Protein AF-A0A6J8AVD6-F1 (afdb_monomer)

Nearest PDB structures (foldseek):
  8glt-assembly1_0  TM=5.500E-01  e=9.007E+00  synthetic construct

Mean predicted aligned error: 14.11 Å

Organism: Mytilus coruscus (NCBI:txid42192)

Solvent-acces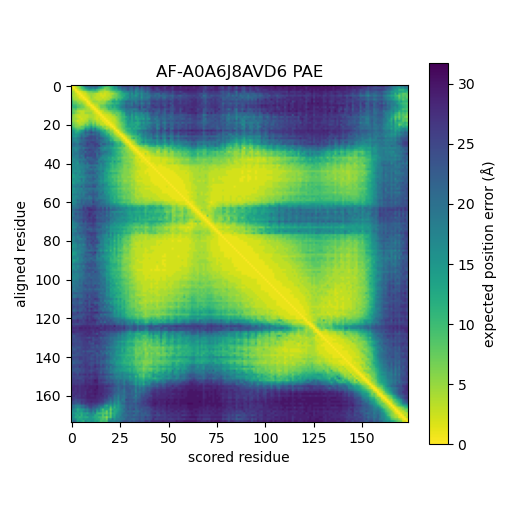sible surface area (backbone atoms only — not comparable to full-atom values): 10463 Å² total; per-residue (Å²): 141,88,51,71,49,78,46,78,43,94,88,46,100,34,46,33,44,39,44,65,59,80,81,82,74,66,83,78,53,102,80,66,82,81,79,68,69,73,50,75,76,35,67,69,55,48,52,51,46,54,48,53,48,51,58,50,49,64,72,37,56,71,51,66,43,89,89,44,70,89,55,46,40,55,77,56,58,68,71,58,48,50,53,52,48,52,51,50,51,50,53,51,53,51,52,51,52,54,50,52,52,50,52,55,48,51,55,48,54,50,53,52,51,52,45,53,53,46,52,52,49,49,76,77,44,91,46,72,70,57,52,52,52,43,52,52,52,50,54,52,49,50,56,53,53,51,53,48,52,53,52,50,63,72,58,60,73,74,77,53,90,68,83,70,87,69,72,61,76,56,78,49,82,89

Foldseek 3Di:
DPAWDWACDPPDNWIKIKGWDDPPPPPQDPPDDDDDCVLVVPPVLVVVLVVLVVVLLVVQWDDADPVDPVRTDGVDDPVVSVVVSVVSNVVSSVVVVVVVVVVLVVVLVVLVVLLVVLVVVCVVDPDPVSVVVNVVSVVVNVVSVVVVVVVVVVVPPPPPPPPDPDRPIDIDTD

Sequence (174 aa):
MKNAIIIPGYRTDHSAILFTFSACLEKQGKCSWTFNSQLLRDADHIQRIKSCFNDTTLKYYLSGDMEDLLSVELSCNDQTFFELLKMKIRSLSIHYSINKSKEEKYVTLKLENDIVNLESIMNHSLNDEVQKSLFEKKNLNWKIVDKRKFKACCLDPVLTGLRMVKSVQIIFVY

Structure (mmCIF, N/CA/C/O backbone):
data_AF-A0A6J8AVD6-F1
#
_entry.id   AF-A0A6J8AVD6-F1
#
loop_
_atom_site.group_PDB
_atom_site.id
_atom_site.type_symbol
_atom_site.label_atom_id
_atom_site.label_alt_id
_atom_site.label_comp_id
_atom_site.label_asym_id
_atom_site.label_entity_id
_atom_site.label_seq_id
_atom_site.pdbx_PDB_ins_code
_atom_site.Cartn_x
_atom_site.Cartn_y
_atom_site.Cartn_z
_atom_site.occupancy
_atom_site.B_iso_or_equiv
_atom_site.auth_seq_id
_atom_site.auth_comp_id
_atom_site.auth_asym_id
_atom_site.auth_atom_id
_atom_site.pdbx_PDB_model_num
ATOM 1 N N . MET A 1 1 ? -37.218 4.770 4.488 1.00 42.47 1 MET A N 1
ATOM 2 C CA . MET A 1 1 ? -37.180 4.669 3.012 1.00 42.47 1 MET A CA 1
ATOM 3 C C . MET A 1 1 ? -38.402 5.382 2.440 1.00 42.47 1 MET A C 1
ATOM 5 O O . MET A 1 1 ? -39.486 4.842 2.564 1.00 42.47 1 MET A O 1
ATOM 9 N N . LYS A 1 2 ? -38.273 6.619 1.933 1.00 51.56 2 LYS A N 1
ATOM 10 C CA . LYS A 1 2 ? -39.421 7.456 1.503 1.00 51.56 2 LYS A CA 1
ATOM 11 C C . LYS A 1 2 ? -39.397 7.886 0.020 1.00 51.56 2 LYS A C 1
ATOM 13 O O . LYS A 1 2 ? -40.330 8.542 -0.413 1.00 51.56 2 LYS A O 1
ATOM 18 N N . ASN A 1 3 ? -38.380 7.497 -0.758 1.00 64.25 3 ASN A N 1
ATOM 19 C CA . ASN A 1 3 ? -38.158 7.997 -2.127 1.00 64.25 3 ASN A CA 1
ATOM 20 C C . ASN A 1 3 ? -38.015 6.853 -3.148 1.00 64.25 3 ASN A C 1
ATOM 22 O O . ASN A 1 3 ? -36.985 6.739 -3.816 1.00 64.25 3 ASN A O 1
ATOM 26 N N . ALA A 1 4 ? -39.023 5.984 -3.222 1.00 72.38 4 ALA A N 1
ATOM 27 C CA . ALA A 1 4 ? -39.141 4.973 -4.269 1.00 72.38 4 ALA A CA 1
ATOM 28 C C . ALA A 1 4 ? -40.430 5.233 -5.059 1.00 72.38 4 ALA A C 1
ATOM 30 O O . ALA A 1 4 ? -41.500 5.332 -4.460 1.00 72.38 4 ALA A O 1
ATOM 31 N N . ILE A 1 5 ? -40.322 5.384 -6.378 1.00 82.12 5 ILE A N 1
ATOM 32 C CA . ILE A 1 5 ? -41.452 5.593 -7.290 1.00 82.12 5 ILE A CA 1
ATOM 33 C C . ILE A 1 5 ? -41.567 4.346 -8.159 1.00 82.12 5 ILE A C 1
ATOM 35 O O . ILE A 1 5 ? -40.593 3.948 -8.790 1.00 82.12 5 ILE A O 1
ATOM 39 N N . ILE A 1 6 ? -42.746 3.731 -8.197 1.00 81.44 6 ILE A N 1
ATOM 40 C CA . ILE A 1 6 ? -43.018 2.579 -9.061 1.00 81.44 6 ILE A CA 1
ATOM 41 C C . ILE A 1 6 ? -43.723 3.098 -10.314 1.00 81.44 6 ILE A C 1
ATOM 43 O O . ILE A 1 6 ? -44.777 3.724 -10.219 1.00 81.44 6 ILE A O 1
ATOM 47 N N . ILE A 1 7 ? -43.122 2.870 -11.479 1.00 82.75 7 ILE A N 1
ATOM 48 C CA . ILE A 1 7 ? -43.637 3.284 -12.782 1.00 82.75 7 ILE A CA 1
ATOM 49 C C . ILE A 1 7 ? -44.169 2.028 -13.493 1.00 82.75 7 ILE A C 1
ATOM 51 O O . ILE A 1 7 ? -43.379 1.124 -13.780 1.00 82.75 7 ILE A O 1
ATOM 55 N N . PRO A 1 8 ? -45.481 1.937 -13.773 1.00 77.75 8 PRO A N 1
ATOM 56 C CA . PRO A 1 8 ? -46.054 0.773 -14.440 1.00 77.75 8 PRO A CA 1
ATOM 57 C C . PRO A 1 8 ? -45.569 0.682 -15.894 1.00 77.75 8 PRO A C 1
ATOM 59 O O . PRO A 1 8 ? -45.530 1.683 -16.615 1.00 77.75 8 PRO A O 1
ATOM 62 N N . GLY A 1 9 ? -45.194 -0.522 -16.330 1.00 73.69 9 GLY A N 1
ATOM 63 C CA . GLY A 1 9 ? -44.779 -0.783 -17.706 1.00 73.69 9 GLY A CA 1
ATOM 64 C C . GLY A 1 9 ? -45.959 -0.694 -18.677 1.00 73.69 9 GLY A C 1
ATOM 65 O O . GLY A 1 9 ? -46.995 -1.313 -18.470 1.00 73.69 9 GLY A O 1
ATOM 66 N N . TYR A 1 10 ? -45.812 0.061 -19.770 1.00 66.06 10 TYR A N 1
ATOM 67 C CA . TYR A 1 10 ? -46.865 0.203 -20.792 1.00 66.06 10 TYR A CA 1
ATOM 68 C C . TYR A 1 10 ? -46.980 -1.023 -21.728 1.00 66.06 10 TYR A C 1
ATOM 70 O O . TYR A 1 10 ? -47.963 -1.163 -22.451 1.00 66.06 10 TYR A O 1
ATOM 78 N N . ARG A 1 11 ? -45.979 -1.918 -21.745 1.00 75.81 11 ARG A N 1
ATOM 79 C CA . ARG A 1 11 ? -45.933 -3.116 -22.617 1.00 75.81 11 ARG A CA 1
ATOM 80 C C . ARG A 1 11 ? -45.355 -4.370 -21.954 1.00 75.81 11 ARG A C 1
ATOM 82 O O . ARG A 1 11 ? -45.177 -5.380 -22.624 1.00 75.81 11 ARG A O 1
ATOM 89 N N . THR A 1 12 ? -45.037 -4.293 -20.670 1.00 72.56 12 THR A N 1
ATOM 90 C CA . THR A 1 12 ? -44.461 -5.381 -19.877 1.00 72.56 12 THR A CA 1
ATOM 91 C C . THR A 1 12 ? -45.326 -5.555 -18.636 1.00 72.56 12 THR A C 1
ATOM 93 O O . THR A 1 12 ? -45.811 -4.566 -18.093 1.00 72.56 12 THR A O 1
ATOM 96 N N . ASP A 1 13 ? -45.510 -6.788 -18.176 1.00 79.69 13 ASP A N 1
ATOM 97 C CA . ASP A 1 13 ? -46.088 -7.120 -16.861 1.00 79.69 13 ASP A CA 1
ATOM 98 C C . ASP A 1 13 ? -45.188 -6.672 -15.691 1.00 79.69 13 ASP A C 1
ATOM 100 O O . ASP A 1 13 ? -45.612 -6.587 -14.539 1.00 79.69 13 ASP A O 1
ATOM 104 N N . HIS A 1 14 ? -43.962 -6.296 -16.029 1.00 75.94 14 HIS A N 1
ATOM 105 C CA . HIS A 1 14 ? -42.927 -5.750 -15.172 1.00 75.94 14 HIS A CA 1
ATOM 106 C C . HIS A 1 14 ? -43.104 -4.248 -14.901 1.00 75.94 14 HIS A C 1
ATOM 108 O O . HIS A 1 14 ? -43.275 -3.446 -15.827 1.00 75.94 14 HIS A O 1
ATOM 114 N N . SER A 1 15 ? -43.025 -3.851 -13.626 1.00 79.75 15 SER A N 1
ATOM 115 C CA . SER A 1 15 ? -43.034 -2.444 -13.192 1.00 79.75 15 SER A CA 1
ATOM 116 C C . SER A 1 15 ? -41.617 -1.963 -12.883 1.00 79.75 15 SER A C 1
ATOM 118 O O . SER A 1 15 ? -40.856 -2.643 -12.199 1.00 79.75 15 SER A O 1
ATOM 120 N N . ALA A 1 16 ? -41.260 -0.766 -13.349 1.00 78.25 16 ALA A N 1
ATOM 121 C CA . ALA A 1 16 ? -39.957 -0.176 -13.073 1.00 78.25 16 ALA A CA 1
ATOM 122 C C . ALA A 1 16 ? -39.957 0.482 -11.689 1.00 78.25 16 ALA A C 1
ATOM 124 O O . ALA A 1 16 ? -40.805 1.327 -11.399 1.00 78.25 16 ALA A O 1
ATOM 125 N N . ILE A 1 17 ? -38.989 0.139 -10.840 1.00 78.12 17 ILE A N 1
ATOM 126 C CA . ILE A 1 17 ? -38.828 0.783 -9.531 1.00 78.12 17 ILE A CA 1
ATOM 127 C C . ILE A 1 17 ? -37.696 1.803 -9.622 1.00 78.12 17 ILE A C 1
ATOM 129 O O . ILE A 1 17 ? -36.539 1.454 -9.858 1.00 78.12 17 ILE A O 1
ATOM 133 N N . LEU A 1 18 ? -38.038 3.072 -9.423 1.00 76.06 18 LEU A N 1
ATOM 134 C CA . LEU A 1 18 ? -37.116 4.195 -9.411 1.00 76.06 18 LEU A CA 1
ATOM 135 C C . LEU A 1 18 ? -36.774 4.571 -7.972 1.00 76.06 18 LEU A C 1
ATOM 137 O O . LEU A 1 18 ? -37.628 5.052 -7.227 1.00 76.06 18 LEU A O 1
ATOM 141 N N . PHE A 1 19 ? -35.508 4.419 -7.600 1.00 73.25 19 PHE A N 1
ATOM 142 C CA . PHE A 1 19 ? -34.998 4.918 -6.329 1.00 73.25 19 PHE A CA 1
ATOM 143 C C . PHE A 1 19 ? -34.222 6.216 -6.525 1.00 73.25 19 PHE A C 1
ATOM 145 O O . PHE A 1 19 ? -33.320 6.291 -7.361 1.00 73.25 19 PHE A O 1
ATOM 152 N N . THR A 1 20 ? -34.533 7.220 -5.704 1.00 66.62 20 THR A N 1
ATOM 153 C CA . THR A 1 20 ? -33.787 8.481 -5.677 1.00 66.62 20 THR A CA 1
ATOM 154 C C . THR A 1 20 ? -33.018 8.583 -4.369 1.00 66.62 20 THR A C 1
ATOM 156 O O . THR A 1 20 ? -33.595 8.834 -3.307 1.00 66.62 20 THR A O 1
ATOM 159 N N . PHE A 1 21 ? -31.701 8.413 -4.447 1.00 66.44 21 PHE A N 1
ATOM 160 C CA . PHE A 1 21 ? -30.798 8.622 -3.321 1.00 66.44 21 PHE A CA 1
ATOM 161 C C . PHE A 1 21 ? -30.099 9.969 -3.468 1.00 66.44 21 PHE A C 1
ATOM 163 O O . PHE A 1 21 ? -29.561 10.297 -4.527 1.00 66.44 21 PHE A O 1
ATOM 170 N N . SER A 1 22 ? -30.065 10.731 -2.382 1.00 62.41 22 SER A N 1
ATOM 171 C CA . SER A 1 22 ? -29.192 11.892 -2.272 1.00 62.41 22 SER A CA 1
ATOM 172 C C . SER A 1 22 ? -27.878 11.411 -1.674 1.00 62.41 22 SER A C 1
ATOM 174 O O . SER A 1 22 ? -27.805 11.154 -0.474 1.00 62.41 22 SER A O 1
ATOM 176 N N . ALA A 1 23 ? -26.838 11.262 -2.495 1.00 56.12 23 ALA A N 1
ATOM 177 C CA . ALA A 1 23 ? -25.491 11.139 -1.958 1.00 56.12 23 ALA A CA 1
ATOM 178 C C . ALA A 1 23 ? -25.167 12.479 -1.289 1.00 56.12 23 ALA A C 1
ATOM 180 O O . ALA A 1 23 ? -25.028 13.496 -1.973 1.00 56.12 23 ALA A O 1
ATOM 181 N N . CYS A 1 24 ? -25.129 12.510 0.044 1.00 52.22 24 CYS A N 1
ATOM 182 C CA . CYS A 1 24 ? -24.687 13.695 0.760 1.00 52.22 24 CYS A CA 1
ATOM 183 C C . CYS A 1 24 ? -23.189 13.847 0.487 1.00 52.22 24 CYS A C 1
ATOM 185 O O . CYS A 1 24 ? -22.348 13.259 1.162 1.00 52.22 24 CYS A O 1
ATOM 187 N N . LEU A 1 25 ? -22.854 14.588 -0.567 1.00 57.81 25 LEU A N 1
ATOM 188 C CA . LEU A 1 25 ? -21.532 15.163 -0.732 1.00 57.81 25 LEU A CA 1
ATOM 189 C C . LEU A 1 25 ? -21.436 16.250 0.334 1.00 57.81 25 LEU A C 1
ATOM 191 O O . LEU A 1 25 ? -21.756 17.413 0.077 1.00 57.81 25 LEU A O 1
ATOM 195 N N . GLU A 1 26 ? -21.085 15.857 1.559 1.00 58.12 26 GLU A N 1
ATOM 196 C CA . GLU A 1 26 ? -20.685 16.822 2.573 1.00 58.12 26 GLU A CA 1
ATOM 197 C C . GLU A 1 26 ? -19.678 17.778 1.933 1.00 58.12 26 GLU A C 1
ATOM 199 O O . GLU A 1 26 ? -18.793 17.353 1.181 1.00 58.12 26 GLU A O 1
ATOM 204 N N . LYS A 1 27 ? -19.841 19.085 2.174 1.00 59.38 27 LYS A N 1
ATOM 205 C CA . LYS A 1 27 ? -18.878 20.068 1.681 1.00 59.38 27 LYS A CA 1
ATOM 206 C C . LYS A 1 27 ? -17.528 19.683 2.253 1.00 59.38 27 LYS A C 1
ATOM 208 O O . LYS A 1 27 ? -17.297 19.816 3.451 1.00 59.38 27 LYS A O 1
ATOM 213 N N . GLN A 1 28 ? -16.673 19.187 1.376 1.00 58.44 28 GLN A N 1
ATOM 214 C CA . GLN A 1 28 ? -15.356 18.710 1.714 1.00 58.44 28 GLN A CA 1
ATOM 215 C C . GLN A 1 28 ? -14.589 19.858 2.389 1.00 58.44 28 GLN A C 1
ATOM 217 O O . GLN A 1 28 ? -14.221 20.842 1.748 1.00 58.44 28 GLN A O 1
ATOM 222 N N . GLY A 1 29 ? -14.453 19.798 3.715 1.00 63.53 29 GLY A N 1
ATOM 223 C CA . GLY A 1 29 ? -13.728 20.814 4.470 1.00 63.53 29 GLY A CA 1
ATOM 224 C C . GLY A 1 29 ? -12.241 20.784 4.114 1.00 63.53 29 GLY A C 1
ATOM 225 O O . GLY A 1 29 ? -11.724 19.751 3.689 1.00 63.53 29 GLY A O 1
ATOM 226 N N . LYS A 1 30 ? -11.522 21.890 4.357 1.00 58.62 30 LYS A N 1
ATOM 227 C CA . LYS A 1 30 ? -10.070 22.022 4.090 1.00 58.62 30 LYS A CA 1
ATOM 228 C C . LYS A 1 30 ? -9.190 20.917 4.712 1.00 58.62 30 LYS A C 1
ATOM 230 O O . LYS A 1 30 ? -8.036 20.793 4.322 1.00 58.62 30 LYS A O 1
ATOM 235 N N . CYS A 1 31 ? -9.719 20.111 5.636 1.00 59.00 31 CYS A N 1
ATOM 236 C CA . CYS A 1 31 ? -8.996 19.050 6.342 1.00 59.00 31 CYS A CA 1
ATOM 237 C C . CYS A 1 31 ? -9.566 17.637 6.125 1.00 59.00 31 CYS A C 1
ATOM 239 O O . CYS A 1 31 ? -9.202 16.721 6.861 1.00 59.00 31 CYS A O 1
ATOM 241 N N . SER A 1 32 ? -10.457 17.418 5.154 1.00 63.25 32 SER A N 1
ATOM 242 C CA . SER A 1 32 ? -10.925 16.056 4.883 1.00 63.25 32 SER A CA 1
ATOM 243 C C . SER A 1 32 ? -9.836 15.253 4.171 1.00 63.25 32 SER A C 1
ATOM 245 O O . SER A 1 32 ? -9.200 15.752 3.238 1.00 63.25 32 SER A O 1
ATOM 247 N N . TRP A 1 33 ? -9.651 13.998 4.560 1.00 63.47 33 TRP A N 1
ATOM 248 C CA . TRP A 1 33 ? -8.780 13.088 3.834 1.00 63.47 33 TRP A CA 1
ATOM 249 C C . TRP A 1 33 ? -9.578 12.149 2.939 1.00 63.47 33 TRP A C 1
ATOM 251 O O . TRP A 1 33 ? -10.431 11.406 3.414 1.00 63.47 33 TRP A O 1
ATOM 261 N N . THR A 1 34 ? -9.233 12.126 1.656 1.00 70.69 34 THR A N 1
ATOM 262 C CA . THR A 1 34 ? -9.658 11.093 0.716 1.00 70.69 34 THR A CA 1
ATOM 263 C C . THR A 1 34 ? -8.636 9.966 0.671 1.00 70.69 34 THR A C 1
ATOM 265 O O . THR A 1 34 ? -7.477 10.141 0.284 1.00 70.69 34 THR A O 1
ATOM 268 N N . PHE A 1 35 ? -9.068 8.779 1.082 1.00 75.00 35 PHE A N 1
ATOM 269 C CA . PHE A 1 35 ? -8.269 7.572 0.952 1.00 75.00 35 PHE A CA 1
ATOM 270 C C . PHE A 1 35 ? -8.209 7.127 -0.516 1.00 75.00 35 PHE A C 1
ATOM 272 O O . PHE A 1 35 ? -9.233 7.049 -1.195 1.00 75.00 35 PHE A O 1
ATOM 279 N N . ASN A 1 36 ? -7.007 6.827 -1.015 1.00 78.50 36 ASN A N 1
ATOM 280 C CA . ASN A 1 36 ? -6.834 6.341 -2.379 1.00 78.50 36 ASN A CA 1
ATOM 281 C C . ASN A 1 36 ? -7.209 4.855 -2.460 1.00 78.50 36 ASN A C 1
ATOM 283 O O . ASN A 1 36 ? -6.411 3.979 -2.127 1.00 78.50 36 ASN A O 1
ATOM 287 N N . SER A 1 37 ? -8.415 4.577 -2.952 1.00 79.94 37 SER A N 1
ATOM 288 C CA . SER A 1 37 ? -8.948 3.218 -3.083 1.00 79.94 37 SER A CA 1
ATOM 289 C C . SER A 1 37 ? -8.156 2.324 -4.043 1.00 79.94 37 SER A C 1
ATOM 291 O O . SER A 1 37 ? -8.259 1.104 -3.953 1.00 79.94 37 SER A O 1
ATOM 293 N N . GLN A 1 38 ? -7.320 2.882 -4.928 1.00 83.00 38 GLN A N 1
ATOM 294 C CA . GLN A 1 38 ? -6.449 2.081 -5.796 1.00 83.00 38 GLN A CA 1
ATOM 295 C C . GLN A 1 38 ? -5.407 1.287 -5.002 1.00 83.00 38 GLN A C 1
ATOM 297 O O . GLN A 1 38 ? -4.977 0.233 -5.466 1.00 83.00 38 GLN A O 1
ATOM 302 N N . LEU A 1 39 ? -5.022 1.760 -3.811 1.00 86.19 39 LEU A N 1
ATOM 303 C CA . LEU A 1 39 ? -4.080 1.055 -2.940 1.00 86.19 39 LEU A CA 1
ATOM 304 C C . LEU A 1 39 ? -4.659 -0.264 -2.411 1.00 86.19 39 LEU A C 1
ATOM 306 O O . LEU A 1 39 ? -3.912 -1.205 -2.189 1.00 86.19 39 LEU A O 1
ATOM 310 N N . LEU A 1 40 ? -5.988 -0.386 -2.324 1.00 86.31 40 LEU A N 1
ATOM 311 C CA . LEU A 1 40 ? -6.654 -1.628 -1.909 1.00 86.31 40 LEU A CA 1
ATOM 312 C C . LEU A 1 40 ? -6.555 -2.753 -2.943 1.00 86.31 40 LEU A C 1
ATOM 314 O O . LEU A 1 40 ? -6.977 -3.869 -2.674 1.00 86.31 40 LEU A O 1
ATOM 318 N N . ARG A 1 41 ? -6.044 -2.472 -4.144 1.00 88.12 41 ARG A N 1
ATOM 319 C CA . ARG A 1 41 ? -5.757 -3.508 -5.146 1.00 88.12 41 ARG A CA 1
ATOM 320 C C . ARG A 1 41 ? -4.361 -4.101 -4.971 1.00 88.12 41 ARG A C 1
ATOM 322 O O . ARG A 1 41 ? -4.024 -5.055 -5.662 1.00 88.12 41 ARG A O 1
ATOM 329 N N . ASP A 1 42 ? -3.548 -3.510 -4.102 1.00 91.31 42 ASP A N 1
ATOM 330 C CA . ASP A 1 42 ? -2.169 -3.900 -3.875 1.00 91.31 42 ASP A CA 1
ATOM 331 C C . ASP A 1 42 ? -2.066 -4.810 -2.647 1.00 91.31 42 ASP A C 1
ATOM 333 O O . ASP A 1 42 ? -2.346 -4.396 -1.519 1.00 91.31 42 ASP A O 1
ATOM 337 N N . ALA A 1 43 ? -1.675 -6.063 -2.878 1.00 94.75 43 ALA A N 1
ATOM 338 C CA . ALA A 1 43 ? -1.565 -7.066 -1.827 1.00 94.75 43 ALA A CA 1
ATOM 339 C C . ALA A 1 43 ? -0.532 -6.674 -0.756 1.00 94.75 43 ALA A C 1
ATOM 341 O O . ALA A 1 43 ? -0.793 -6.877 0.431 1.00 94.75 43 ALA A O 1
ATOM 342 N N . ASP A 1 44 ? 0.578 -6.039 -1.146 1.00 94.50 44 ASP A N 1
ATOM 343 C CA . ASP A 1 44 ? 1.627 -5.624 -0.210 1.00 94.50 44 ASP A CA 1
ATOM 344 C C . ASP A 1 44 ? 1.129 -4.502 0.700 1.00 94.50 44 ASP A C 1
ATOM 346 O O . ASP A 1 44 ? 1.411 -4.476 1.901 1.00 94.50 44 ASP A O 1
ATOM 350 N N . HIS A 1 45 ? 0.359 -3.563 0.142 1.00 94.56 45 HIS A N 1
ATOM 351 C CA . HIS A 1 45 ? -0.266 -2.501 0.929 1.00 94.56 45 HIS A CA 1
ATOM 352 C C . HIS A 1 45 ? -1.278 -3.071 1.924 1.00 94.56 45 HIS A C 1
ATOM 354 O O . HIS A 1 45 ? -1.235 -2.720 3.105 1.00 94.56 45 HIS A O 1
ATOM 360 N N . ILE A 1 46 ? -2.131 -4.001 1.480 1.00 95.06 46 ILE A N 1
ATOM 361 C CA .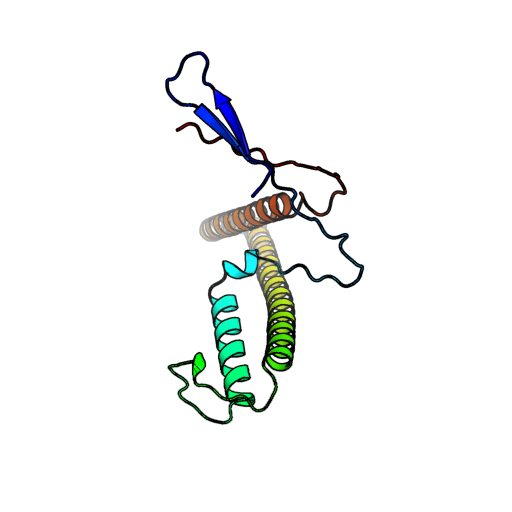 ILE A 1 46 ? -3.105 -4.678 2.346 1.00 95.06 46 ILE A CA 1
ATOM 362 C C . ILE A 1 46 ? -2.399 -5.432 3.474 1.00 95.06 46 ILE A C 1
ATOM 364 O O . ILE A 1 46 ? -2.805 -5.323 4.631 1.00 95.06 46 ILE A O 1
ATOM 368 N N . GLN A 1 47 ? -1.339 -6.179 3.167 1.00 96.62 47 GLN A N 1
ATOM 369 C CA . GLN A 1 47 ? -0.588 -6.925 4.173 1.00 96.62 47 GLN A CA 1
ATOM 370 C C . GLN A 1 47 ? 0.018 -5.989 5.223 1.00 96.62 47 GLN A C 1
ATOM 372 O O . GLN A 1 47 ? -0.075 -6.260 6.420 1.00 96.62 47 GLN A O 1
ATOM 377 N N . ARG A 1 48 ? 0.566 -4.847 4.799 1.00 95.81 48 ARG A N 1
ATOM 378 C CA . ARG A 1 48 ? 1.088 -3.821 5.713 1.00 95.81 48 ARG A CA 1
ATOM 379 C C . ARG A 1 48 ? -0.006 -3.216 6.591 1.00 95.81 48 ARG A C 1
ATOM 381 O O . ARG A 1 48 ? 0.241 -2.986 7.771 1.00 95.81 48 ARG A O 1
ATOM 388 N N . ILE A 1 49 ? -1.211 -2.993 6.059 1.00 95.06 49 ILE A N 1
ATOM 389 C CA . ILE A 1 49 ? -2.364 -2.555 6.863 1.00 95.06 49 ILE A CA 1
ATOM 390 C C . ILE A 1 49 ? -2.739 -3.615 7.900 1.00 95.06 49 ILE A C 1
ATOM 392 O O . ILE A 1 49 ? -2.916 -3.269 9.064 1.00 95.06 49 ILE A O 1
ATOM 396 N N . LYS A 1 50 ? -2.830 -4.891 7.507 1.00 95.19 50 LYS A N 1
ATOM 397 C CA . LYS A 1 50 ? -3.148 -5.995 8.428 1.00 95.19 50 LYS A CA 1
ATOM 398 C C . LYS A 1 50 ? -2.112 -6.118 9.546 1.00 95.19 50 LYS A C 1
ATOM 400 O O . LYS A 1 50 ? -2.488 -6.229 10.706 1.00 95.19 50 LYS A O 1
ATOM 405 N N . SER A 1 51 ? -0.823 -6.019 9.212 1.00 95.62 51 SER A N 1
ATOM 406 C CA . SER A 1 51 ? 0.249 -5.968 10.214 1.00 95.62 51 SER A CA 1
ATOM 407 C C . SER A 1 51 ? 0.058 -4.778 11.149 1.00 95.62 51 SER A C 1
ATOM 409 O O . SER A 1 51 ? 0.013 -4.949 12.356 1.00 95.62 51 SER A O 1
ATOM 411 N N . CYS A 1 52 ? -0.161 -3.580 10.598 1.00 95.25 52 CYS A N 1
ATOM 412 C CA . CYS A 1 52 ? -0.370 -2.370 11.387 1.00 95.25 52 CYS A CA 1
ATOM 413 C C . CYS A 1 52 ? -1.571 -2.478 12.335 1.00 95.25 52 CYS A C 1
ATOM 415 O O . CYS A 1 52 ? -1.506 -1.964 13.454 1.00 95.25 52 CYS A O 1
ATOM 417 N N . PHE A 1 53 ? -2.646 -3.140 11.903 1.00 92.88 53 PHE A N 1
ATOM 418 C CA . PHE A 1 53 ? -3.793 -3.454 12.744 1.00 92.88 53 PHE A CA 1
ATOM 419 C C . PHE A 1 53 ? -3.365 -4.331 13.922 1.00 92.88 53 PHE A C 1
ATOM 421 O O . PHE A 1 53 ? -3.475 -3.886 15.060 1.00 92.88 53 PHE A O 1
ATOM 428 N N . ASN A 1 54 ? -2.775 -5.497 13.649 1.00 92.06 54 ASN A N 1
ATOM 429 C CA . ASN A 1 54 ? -2.325 -6.437 14.679 1.00 92.06 54 ASN A CA 1
ATOM 430 C C . ASN A 1 54 ? -1.331 -5.793 15.656 1.00 92.06 54 ASN A C 1
ATOM 432 O O . ASN A 1 54 ? -1.520 -5.881 16.864 1.00 92.06 54 ASN A O 1
ATOM 436 N N . ASP A 1 55 ? -0.330 -5.072 15.149 1.00 93.62 55 ASP A N 1
ATOM 437 C CA . ASP A 1 55 ? 0.676 -4.374 15.959 1.00 93.62 55 ASP A CA 1
ATOM 438 C C . ASP A 1 55 ? 0.043 -3.309 16.864 1.00 93.62 55 ASP A C 1
ATOM 440 O O . ASP A 1 55 ? 0.517 -3.025 17.965 1.00 93.62 55 ASP A O 1
ATOM 444 N N . THR A 1 56 ? -1.028 -2.667 16.392 1.00 92.62 56 THR A N 1
ATOM 445 C CA . THR A 1 56 ? -1.751 -1.661 17.173 1.00 92.62 56 THR A CA 1
ATOM 446 C C . THR A 1 56 ? -2.630 -2.317 18.222 1.00 92.62 56 THR A C 1
ATOM 448 O O . THR A 1 56 ? -2.594 -1.872 19.364 1.00 92.62 56 THR A O 1
ATOM 451 N N . THR A 1 57 ? -3.351 -3.380 17.875 1.00 90.38 57 THR A N 1
ATOM 452 C CA . THR A 1 57 ? -4.149 -4.161 18.824 1.00 90.38 57 THR A CA 1
ATOM 453 C C . THR A 1 57 ? -3.264 -4.719 19.934 1.00 90.38 57 THR A C 1
ATOM 455 O O . THR A 1 57 ? -3.507 -4.420 21.096 1.00 90.38 57 THR A O 1
ATOM 458 N N . LEU A 1 58 ? -2.162 -5.395 19.591 1.00 90.94 58 LEU A N 1
ATOM 459 C CA . LEU A 1 58 ? -1.196 -5.939 20.555 1.00 90.94 58 LEU A CA 1
ATOM 460 C C . LEU A 1 58 ? -0.631 -4.873 21.498 1.00 90.94 58 LEU A C 1
ATOM 462 O O . LEU A 1 58 ? -0.434 -5.133 22.679 1.00 90.94 58 LEU A O 1
ATOM 466 N N . LYS A 1 59 ? -0.383 -3.657 20.998 1.00 91.94 59 LYS A N 1
ATOM 467 C CA . LYS A 1 59 ? 0.148 -2.561 21.819 1.00 91.94 59 LYS A CA 1
ATOM 468 C C . LYS A 1 59 ? -0.826 -2.097 22.905 1.00 91.94 59 LYS A C 1
ATOM 470 O O . LYS A 1 59 ? -0.375 -1.641 23.952 1.00 91.94 59 LYS A O 1
ATOM 475 N N . TYR A 1 60 ? -2.125 -2.127 22.624 1.00 91.19 60 TYR A N 1
ATOM 476 C CA . TYR A 1 60 ? -3.157 -1.630 23.537 1.00 91.19 60 TYR A CA 1
ATOM 477 C C . TYR A 1 60 ? -3.944 -2.745 24.221 1.00 91.19 60 TYR A C 1
ATOM 479 O O . TYR A 1 60 ? -4.798 -2.434 25.046 1.00 91.19 60 TYR A O 1
ATOM 487 N N . TYR A 1 61 ? -3.647 -4.000 23.912 1.00 91.94 61 TYR A N 1
ATOM 488 C CA . TYR A 1 61 ? -4.245 -5.181 24.510 1.00 91.94 61 TYR A CA 1
ATOM 489 C C . TYR A 1 61 ? -4.024 -5.230 26.029 1.00 91.94 61 TYR A C 1
ATOM 491 O O . TYR A 1 61 ? -2.916 -4.976 26.508 1.00 91.94 61 TYR A O 1
ATOM 499 N N . LEU A 1 62 ? -5.076 -5.569 26.775 1.00 89.94 62 LEU A N 1
ATOM 500 C CA . LEU A 1 62 ? -5.009 -5.867 28.206 1.00 89.94 62 LEU A CA 1
ATOM 501 C C . LEU A 1 62 ? -5.303 -7.338 28.493 1.00 89.94 62 LEU A C 1
ATOM 503 O O . LEU A 1 62 ? -4.496 -8.009 29.135 1.00 89.94 62 LEU A O 1
ATOM 507 N N . SER A 1 63 ? -6.470 -7.818 28.068 1.00 87.88 63 SER A N 1
ATOM 508 C CA . SER A 1 63 ? -6.990 -9.140 28.420 1.00 87.88 63 SER A CA 1
ATOM 509 C C . SER A 1 63 ? -7.981 -9.634 27.353 1.00 87.88 63 SER A C 1
ATOM 511 O O . SER A 1 63 ? -8.381 -8.859 26.482 1.00 87.88 63 SER A O 1
ATOM 513 N N . GLY A 1 64 ? -8.358 -10.914 27.398 1.00 86.25 64 GLY A N 1
ATOM 514 C CA . GLY A 1 64 ? -9.333 -11.519 26.483 1.00 86.25 64 GLY A CA 1
ATOM 515 C C . GLY A 1 64 ? -8.742 -12.566 25.540 1.00 86.25 64 GLY A C 1
ATOM 516 O O . GLY A 1 64 ? -7.588 -12.973 25.671 1.00 86.25 64 GLY A O 1
ATOM 517 N N . ASP A 1 65 ? -9.555 -13.033 24.600 1.00 80.50 65 ASP A N 1
ATOM 518 C CA . ASP A 1 65 ? -9.118 -13.944 23.549 1.00 80.50 65 ASP A CA 1
ATOM 519 C C . ASP A 1 65 ? -8.829 -13.153 22.270 1.00 80.50 65 ASP A C 1
ATOM 521 O O . ASP A 1 65 ? -9.680 -12.435 21.752 1.00 80.50 65 ASP A O 1
ATOM 525 N N . MET A 1 66 ? -7.615 -13.279 21.739 1.00 75.44 66 MET A N 1
ATOM 526 C CA . MET A 1 66 ? -7.221 -12.606 20.499 1.00 75.44 66 MET A CA 1
ATOM 527 C C . MET A 1 66 ? -7.870 -13.233 19.256 1.00 75.44 66 MET A C 1
ATOM 529 O O . MET A 1 66 ? -7.884 -12.592 18.202 1.00 75.44 66 MET A O 1
ATOM 533 N N . GLU A 1 67 ? -8.396 -14.458 19.358 1.00 79.75 67 GLU A N 1
ATOM 534 C CA . GLU A 1 67 ? -9.201 -15.080 18.301 1.00 79.75 67 GLU A CA 1
ATOM 535 C C . GLU A 1 67 ? -10.638 -14.537 18.285 1.00 79.75 67 GLU A C 1
ATOM 537 O O . GLU A 1 67 ? -11.217 -14.390 17.205 1.00 79.75 67 GLU A O 1
ATOM 542 N N . ASP A 1 68 ? -11.180 -14.147 19.446 1.00 80.75 68 ASP A N 1
ATOM 543 C CA . ASP A 1 68 ? -12.484 -13.491 19.569 1.00 80.75 68 ASP A CA 1
ATOM 544 C C . ASP A 1 68 ? -12.345 -12.002 19.905 1.00 80.75 68 ASP A C 1
ATOM 546 O O . ASP A 1 68 ? -12.346 -11.582 21.064 1.00 80.75 68 ASP A O 1
ATOM 550 N N . LEU A 1 69 ? -12.304 -11.178 18.854 1.00 73.06 69 LEU A N 1
ATOM 551 C CA . LEU A 1 69 ? -12.129 -9.727 18.950 1.00 73.06 69 LEU A CA 1
ATOM 552 C C . LEU A 1 69 ? -13.172 -9.013 19.831 1.00 73.06 69 LEU A C 1
ATOM 554 O O . LEU A 1 69 ? -12.912 -7.894 20.265 1.00 73.06 69 LEU A O 1
ATOM 558 N N . LEU A 1 70 ? -14.346 -9.613 20.062 1.00 77.62 70 LEU A N 1
ATOM 559 C CA . LEU A 1 70 ? -15.393 -9.045 20.921 1.00 77.62 70 LEU A CA 1
ATOM 560 C C . LEU A 1 70 ? -15.105 -9.240 22.414 1.00 77.62 70 LEU A C 1
ATOM 562 O O . LEU A 1 70 ? -15.668 -8.528 23.241 1.00 77.62 70 LEU A O 1
ATOM 566 N N . SER A 1 71 ? -14.236 -10.193 22.748 1.00 80.62 71 SER A N 1
ATOM 567 C CA . SER A 1 71 ? -13.803 -10.488 24.115 1.00 80.62 71 SER A CA 1
ATOM 568 C C . SER A 1 71 ? -12.560 -9.699 24.540 1.00 80.62 71 SER A C 1
ATOM 570 O O . SER A 1 71 ? -12.163 -9.757 25.702 1.00 80.62 71 SER A O 1
ATOM 572 N N . VAL A 1 72 ? -11.932 -8.981 23.602 1.00 84.81 72 VAL A N 1
ATOM 573 C CA . VAL A 1 72 ? -10.682 -8.257 23.834 1.00 84.81 72 VAL A CA 1
ATOM 574 C C . VAL A 1 72 ? -10.941 -6.988 24.635 1.00 84.81 72 VAL A C 1
ATOM 576 O O . VAL A 1 72 ? -11.613 -6.066 24.175 1.00 84.81 72 VAL A O 1
ATOM 579 N N . GLU A 1 73 ? -10.311 -6.895 25.800 1.00 87.62 73 GLU A N 1
ATOM 580 C CA . GLU A 1 73 ? -10.232 -5.660 26.563 1.00 87.62 73 GLU A CA 1
ATOM 581 C C . GLU A 1 73 ? -9.001 -4.856 26.147 1.00 87.62 73 GLU A C 1
ATOM 583 O O . GLU A 1 73 ? -7.862 -5.339 26.145 1.00 87.62 73 GLU A O 1
ATOM 588 N N . LEU A 1 74 ? -9.232 -3.586 25.820 1.00 89.62 74 LEU A N 1
ATOM 589 C CA . LEU A 1 74 ? -8.191 -2.633 25.469 1.00 89.62 74 LEU A CA 1
ATOM 590 C C . LEU A 1 74 ? -7.920 -1.673 26.629 1.00 89.62 74 LEU A C 1
ATOM 592 O O . LEU A 1 74 ? -8.811 -1.225 27.343 1.00 89.62 74 LEU A O 1
ATOM 596 N N . SER A 1 75 ? -6.660 -1.273 26.755 1.00 91.81 75 SER A N 1
ATOM 597 C CA . SER A 1 75 ? -6.185 -0.254 27.704 1.00 91.81 75 SER A CA 1
ATOM 598 C C . SER A 1 75 ? -6.742 1.142 27.449 1.00 91.81 75 SER A C 1
ATOM 600 O O . SER A 1 75 ? -6.645 2.016 28.309 1.00 91.81 75 SER A O 1
ATOM 602 N N . CYS A 1 76 ? -7.311 1.372 26.269 1.00 90.50 76 CYS A N 1
ATOM 603 C CA . CYS A 1 76 ? -7.944 2.625 25.899 1.00 90.50 76 CYS A CA 1
ATOM 604 C C . CYS A 1 76 ? -9.367 2.373 25.406 1.00 90.50 76 CYS A C 1
ATOM 606 O O . CYS A 1 76 ? -9.680 1.296 24.915 1.00 90.50 76 CYS A O 1
ATOM 608 N N . ASN A 1 77 ? -10.207 3.402 25.513 1.00 91.44 77 ASN A N 1
ATOM 609 C CA . ASN A 1 77 ? -11.569 3.381 24.989 1.00 91.44 77 ASN A CA 1
ATOM 610 C C . ASN A 1 77 ? -11.587 3.105 23.472 1.00 91.44 77 ASN A C 1
ATOM 612 O O . ASN A 1 77 ? -10.765 3.664 22.738 1.00 91.44 77 ASN A O 1
ATOM 616 N N . ASP A 1 78 ? -12.578 2.347 23.003 1.00 88.94 78 ASP A N 1
ATOM 617 C CA . ASP A 1 78 ? -12.769 1.933 21.608 1.00 88.94 78 ASP A CA 1
ATOM 618 C C . ASP A 1 78 ? -12.715 3.103 20.626 1.00 88.94 78 ASP A C 1
ATOM 620 O O . ASP A 1 78 ? -12.061 3.031 19.584 1.00 88.94 78 ASP A O 1
ATOM 624 N N . GLN A 1 79 ? -13.347 4.228 20.977 1.00 91.12 79 GLN A N 1
ATOM 625 C CA . GLN A 1 79 ? -13.323 5.425 20.136 1.00 91.12 79 GLN A CA 1
ATOM 626 C C . GLN A 1 79 ? -11.893 5.955 19.957 1.00 91.12 79 GLN A C 1
ATOM 628 O O . GLN A 1 79 ? -11.484 6.302 18.848 1.00 91.12 79 GLN A O 1
ATOM 633 N N . THR A 1 80 ? -11.117 6.002 21.040 1.00 92.06 80 THR A N 1
ATOM 634 C CA . THR A 1 80 ? -9.721 6.453 21.015 1.00 92.06 80 THR A CA 1
ATOM 635 C C . THR A 1 80 ? -8.860 5.483 20.216 1.00 92.06 80 THR A C 1
ATOM 637 O O . THR A 1 80 ? -8.065 5.914 19.378 1.00 92.06 80 THR A O 1
ATOM 640 N N . PHE A 1 81 ? -9.045 4.178 20.424 1.00 93.50 81 PHE A N 1
ATOM 641 C CA . PHE A 1 81 ? -8.362 3.144 19.655 1.00 93.50 81 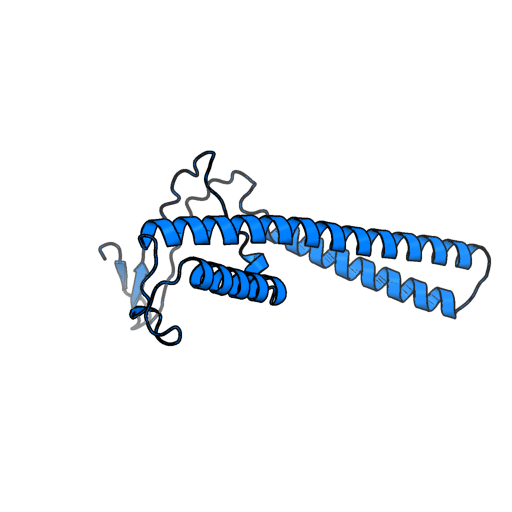PHE A CA 1
ATOM 642 C C . PHE A 1 81 ? -8.638 3.285 18.154 1.00 93.50 81 PHE A C 1
ATOM 644 O O . PHE A 1 81 ? -7.708 3.275 17.345 1.00 93.50 81 PHE A O 1
ATOM 651 N N . PHE A 1 82 ? -9.899 3.501 17.774 1.00 91.75 82 PHE A N 1
ATOM 652 C CA . PHE A 1 82 ? -10.294 3.665 16.381 1.00 91.75 82 PHE A CA 1
ATOM 653 C C . PHE A 1 82 ? -9.659 4.900 15.728 1.00 91.75 82 PHE A C 1
ATOM 655 O O . PHE A 1 82 ? -9.165 4.818 14.600 1.00 91.75 82 PHE A O 1
ATOM 662 N N . GLU A 1 83 ? -9.605 6.041 16.424 1.00 92.31 83 GLU A N 1
ATOM 663 C CA . GLU A 1 83 ? -8.908 7.231 15.918 1.00 92.31 83 GLU A CA 1
ATOM 664 C C . GLU A 1 83 ? -7.403 6.986 15.734 1.00 92.31 83 GLU A C 1
ATOM 666 O O . GLU A 1 83 ? -6.832 7.343 14.697 1.00 92.31 83 GLU A O 1
ATOM 671 N N . LEU A 1 84 ? -6.762 6.313 16.694 1.00 93.75 84 LEU A N 1
ATOM 672 C CA . LEU A 1 84 ? -5.347 5.947 16.608 1.00 93.75 84 LEU A CA 1
ATOM 673 C C . LEU A 1 84 ? -5.075 5.002 15.436 1.00 93.75 84 LEU A C 1
ATOM 675 O O . LEU A 1 84 ? -4.115 5.201 14.684 1.00 93.75 84 LEU A O 1
ATOM 679 N N . LEU A 1 85 ? -5.930 3.999 15.250 1.00 93.56 85 LEU A N 1
ATOM 680 C CA . LEU A 1 85 ? -5.829 3.046 14.155 1.00 93.56 85 LEU A CA 1
ATOM 681 C C . LEU A 1 85 ? -5.972 3.749 12.800 1.00 93.56 85 LEU A C 1
ATOM 683 O O . LEU A 1 85 ? -5.116 3.583 11.927 1.00 93.56 85 LEU A O 1
ATOM 687 N N . LYS A 1 86 ? -6.996 4.599 12.636 1.00 91.12 86 LYS A N 1
ATOM 688 C CA . LYS A 1 86 ? -7.181 5.413 11.423 1.00 91.12 86 LYS A CA 1
ATOM 689 C C . LYS A 1 86 ? -5.956 6.275 11.136 1.00 91.12 86 LYS A C 1
ATOM 691 O O . LYS A 1 86 ? -5.485 6.308 9.997 1.00 91.12 86 LYS A O 1
ATOM 696 N N . MET A 1 87 ? -5.414 6.947 12.151 1.00 93.44 87 MET A N 1
ATOM 697 C CA . MET A 1 87 ? -4.223 7.786 12.014 1.00 93.44 87 MET A CA 1
ATOM 698 C C . MET A 1 87 ? -3.005 6.973 11.549 1.00 93.44 87 MET A C 1
ATOM 700 O O . MET A 1 87 ? -2.290 7.397 10.636 1.00 93.44 87 MET A O 1
ATOM 704 N N . LYS A 1 88 ? -2.779 5.790 12.130 1.00 94.88 88 LYS A N 1
ATOM 705 C CA . LYS A 1 88 ? -1.671 4.912 11.738 1.00 94.88 88 LYS A CA 1
ATOM 706 C C . LYS A 1 88 ? -1.816 4.398 10.308 1.00 94.88 88 LYS A C 1
ATOM 708 O O . LYS A 1 88 ? -0.878 4.541 9.522 1.00 94.88 88 LYS A O 1
ATOM 713 N N . ILE A 1 89 ? -2.992 3.882 9.942 1.00 93.75 89 ILE A N 1
ATOM 714 C CA . ILE A 1 89 ? -3.284 3.414 8.576 1.00 93.75 89 ILE A CA 1
ATOM 715 C C . ILE A 1 89 ? -3.095 4.551 7.566 1.00 93.75 89 ILE A C 1
ATOM 717 O O . ILE A 1 89 ? -2.538 4.344 6.482 1.00 93.75 89 ILE A O 1
ATOM 721 N N . ARG A 1 90 ? -3.509 5.773 7.922 1.00 91.06 90 ARG A N 1
ATOM 722 C CA . ARG A 1 90 ? -3.319 6.973 7.103 1.00 91.06 90 ARG A CA 1
ATOM 723 C C . ARG A 1 90 ? -1.842 7.280 6.869 1.00 91.06 90 ARG A C 1
ATOM 725 O O . ARG A 1 90 ? -1.444 7.433 5.716 1.00 91.06 90 ARG A O 1
ATOM 732 N N . SER A 1 91 ? -1.038 7.334 7.931 1.00 93.62 91 SER A N 1
ATOM 733 C CA . SER A 1 91 ? 0.408 7.580 7.836 1.00 93.62 91 SER A CA 1
ATOM 734 C C . SER A 1 91 ? 1.108 6.515 6.983 1.00 93.62 91 SER A C 1
ATOM 736 O O . SER A 1 91 ? 1.835 6.838 6.041 1.00 93.62 91 SER A O 1
ATOM 738 N N . LEU A 1 92 ? 0.789 5.241 7.230 1.00 94.88 92 LEU A N 1
ATOM 739 C CA . LEU A 1 92 ? 1.302 4.104 6.469 1.00 94.88 92 LEU A CA 1
ATOM 740 C C . LEU A 1 92 ? 0.964 4.219 4.982 1.00 94.88 92 LEU A C 1
ATOM 742 O O . LEU A 1 92 ? 1.835 4.050 4.132 1.00 94.88 92 LEU A O 1
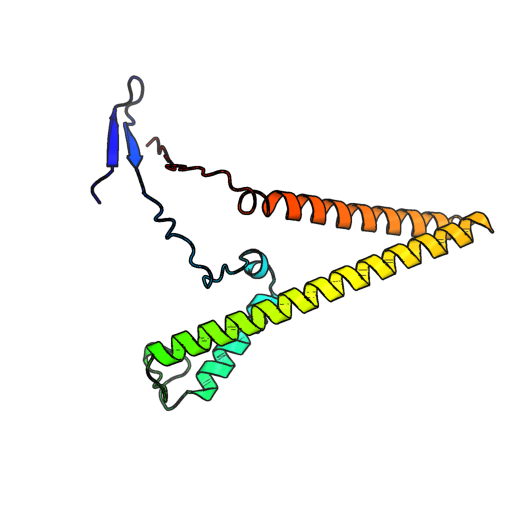ATOM 746 N N . SER A 1 93 ? -0.285 4.548 4.656 1.00 93.38 93 SER A N 1
ATOM 747 C CA . SER A 1 93 ? -0.744 4.654 3.268 1.00 93.38 93 SER A CA 1
ATOM 748 C C . SER A 1 93 ? -0.085 5.812 2.519 1.00 93.38 93 SER A C 1
ATOM 750 O O . SER A 1 93 ? 0.245 5.670 1.339 1.00 93.38 93 SER A O 1
ATOM 752 N N . ILE A 1 94 ? 0.148 6.940 3.198 1.00 91.00 94 ILE A N 1
ATOM 753 C CA . ILE A 1 94 ? 0.905 8.070 2.643 1.00 91.00 94 ILE A CA 1
ATOM 754 C C . ILE A 1 94 ? 2.341 7.634 2.350 1.00 91.00 94 ILE A C 1
ATOM 756 O O . ILE A 1 94 ? 2.812 7.798 1.225 1.00 91.00 94 ILE A O 1
ATOM 760 N N . HIS A 1 95 ? 3.018 7.042 3.337 1.00 93.62 95 HIS A N 1
ATOM 761 C CA . HIS A 1 95 ? 4.407 6.616 3.191 1.00 93.62 95 HIS A CA 1
ATOM 762 C C . HIS A 1 95 ? 4.571 5.585 2.069 1.00 93.62 95 HIS A C 1
ATOM 764 O O . HIS A 1 95 ? 5.437 5.730 1.207 1.00 93.62 95 HIS A O 1
ATOM 770 N N . TYR A 1 96 ? 3.683 4.592 2.030 1.00 94.81 96 TYR A N 1
ATOM 771 C CA . TYR A 1 96 ? 3.657 3.576 0.986 1.00 94.81 96 TYR A CA 1
ATOM 772 C C . TYR A 1 96 ? 3.493 4.198 -0.406 1.00 94.81 96 TYR A C 1
ATOM 774 O O . TYR A 1 96 ? 4.257 3.890 -1.315 1.00 94.81 96 TYR A O 1
ATOM 782 N N . SER A 1 97 ? 2.553 5.135 -0.566 1.00 90.81 97 SER A N 1
ATOM 783 C CA . SER A 1 97 ? 2.320 5.819 -1.846 1.00 90.81 97 SER A CA 1
ATOM 784 C C . SER A 1 97 ? 3.538 6.617 -2.312 1.00 90.81 97 SER A C 1
ATOM 786 O O . SER A 1 97 ? 3.874 6.604 -3.497 1.00 90.81 97 SER A O 1
ATOM 788 N N . ILE A 1 98 ? 4.216 7.301 -1.384 1.00 91.56 98 ILE A N 1
ATOM 789 C CA . ILE A 1 98 ? 5.438 8.058 -1.674 1.00 91.56 98 ILE A CA 1
ATOM 790 C C . ILE A 1 98 ? 6.548 7.114 -2.142 1.00 91.56 98 ILE A C 1
ATOM 792 O O . ILE A 1 98 ? 7.168 7.378 -3.172 1.00 91.56 98 ILE A O 1
ATOM 796 N N . ASN A 1 99 ? 6.793 6.017 -1.420 1.00 94.12 99 ASN A N 1
ATOM 797 C CA . ASN A 1 99 ? 7.840 5.060 -1.784 1.00 94.12 99 ASN A CA 1
ATOM 798 C C . ASN A 1 99 ? 7.539 4.382 -3.117 1.00 94.12 99 ASN A C 1
ATOM 800 O O . ASN A 1 99 ? 8.399 4.370 -3.992 1.00 94.12 99 ASN A O 1
ATOM 804 N N . LYS A 1 100 ? 6.294 3.952 -3.330 1.00 91.31 100 LYS A N 1
ATOM 805 C CA . LYS A 1 100 ? 5.866 3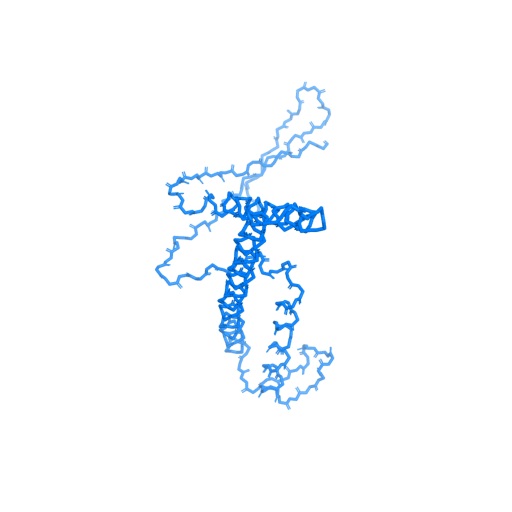.372 -4.602 1.00 91.31 100 LYS A CA 1
ATOM 806 C C . LYS A 1 100 ? 6.072 4.335 -5.771 1.00 91.31 100 LYS A C 1
ATOM 808 O O . LYS A 1 100 ? 6.586 3.947 -6.814 1.00 91.31 100 LYS A O 1
ATOM 813 N N . SER A 1 101 ? 5.755 5.620 -5.592 1.00 89.69 101 SER A N 1
ATOM 814 C CA . SER A 1 101 ? 6.028 6.633 -6.618 1.00 89.69 101 SER A CA 1
ATOM 815 C C . SER A 1 101 ? 7.528 6.806 -6.889 1.00 89.69 101 SER A C 1
ATOM 817 O O . SER A 1 101 ? 7.923 6.998 -8.040 1.00 89.69 101 SER A O 1
ATOM 819 N N . LYS A 1 102 ? 8.382 6.726 -5.860 1.00 93.00 102 LYS A N 1
ATOM 820 C CA . LYS A 1 102 ? 9.845 6.774 -6.026 1.00 93.00 102 LYS A CA 1
ATOM 821 C C . LYS A 1 102 ? 10.373 5.556 -6.782 1.00 93.00 102 LYS A C 1
ATOM 823 O O . LYS A 1 102 ? 11.171 5.728 -7.697 1.00 93.00 102 LYS A O 1
ATOM 828 N N . GLU A 1 103 ? 9.912 4.359 -6.439 1.00 92.31 103 GLU A N 1
ATOM 829 C CA . GLU A 1 103 ? 10.282 3.111 -7.115 1.00 92.31 103 GLU A CA 1
ATOM 830 C C . GLU A 1 103 ? 9.862 3.133 -8.588 1.00 92.31 103 GLU A C 1
ATOM 832 O O . GLU A 1 103 ? 10.679 2.878 -9.470 1.00 92.31 103 GLU A O 1
ATOM 837 N N . GLU A 1 104 ? 8.623 3.540 -8.879 1.00 89.19 104 GLU A N 1
ATOM 838 C CA . GLU A 1 104 ? 8.128 3.683 -10.253 1.00 89.19 104 GLU A CA 1
ATOM 839 C C . GLU A 1 104 ? 8.976 4.675 -11.067 1.00 89.19 104 GLU A C 1
ATOM 841 O O . GLU A 1 104 ? 9.287 4.418 -12.236 1.00 89.19 104 GLU A O 1
ATOM 846 N N . LYS A 1 105 ? 9.379 5.802 -10.463 1.00 90.44 105 LYS A N 1
ATOM 847 C CA . LYS A 1 105 ? 10.277 6.782 -11.096 1.00 90.44 105 LYS A CA 1
ATOM 848 C C . LYS A 1 105 ? 11.659 6.194 -11.351 1.00 90.44 105 LYS A C 1
ATOM 850 O O . LYS A 1 105 ? 12.163 6.323 -12.460 1.00 90.44 105 LYS A O 1
ATOM 855 N N . TYR A 1 106 ? 12.242 5.520 -10.364 1.00 94.00 106 TYR A N 1
ATOM 856 C CA . TYR A 1 106 ? 13.547 4.878 -10.499 1.00 94.00 106 TYR A CA 1
ATOM 857 C C . TYR A 1 106 ? 13.558 3.843 -11.630 1.00 94.00 106 TYR A C 1
ATOM 859 O O . TYR A 1 106 ? 14.442 3.872 -12.483 1.00 94.00 106 TYR A O 1
ATOM 867 N N . VAL A 1 107 ? 12.541 2.978 -11.693 1.00 91.50 107 VAL A N 1
ATOM 868 C CA . VAL A 1 107 ? 12.396 1.981 -12.764 1.00 91.50 107 VAL A CA 1
ATOM 869 C C . VAL A 1 107 ? 12.289 2.650 -14.135 1.00 91.50 107 VAL A C 1
ATOM 871 O O . VAL A 1 107 ? 12.883 2.169 -15.096 1.00 91.50 107 VAL A O 1
ATOM 874 N N . THR A 1 108 ? 11.578 3.776 -14.226 1.00 89.38 108 THR A N 1
ATOM 875 C CA . THR A 1 108 ? 11.435 4.527 -15.488 1.00 89.38 108 THR A CA 1
ATOM 876 C C . THR A 1 108 ? 12.760 5.119 -15.932 1.00 89.38 108 THR A C 1
ATOM 878 O O . THR A 1 108 ? 13.177 4.869 -17.054 1.00 89.38 108 THR A O 1
ATOM 881 N N . LEU A 1 109 ? 13.450 5.827 -15.036 1.00 93.56 109 LEU A N 1
ATOM 882 C CA . LEU A 1 109 ? 14.751 6.431 -15.327 1.00 93.56 109 LEU A CA 1
ATOM 883 C C . LEU A 1 109 ? 15.777 5.373 -15.736 1.00 93.56 109 LEU A C 1
ATOM 885 O O . LEU A 1 109 ? 16.550 5.576 -16.665 1.00 93.56 109 LEU A O 1
ATOM 889 N N . LYS A 1 110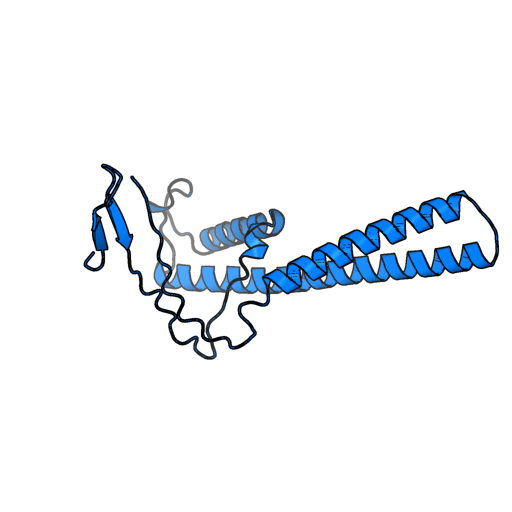 ? 15.766 4.214 -15.068 1.00 94.38 110 LYS A N 1
ATOM 890 C CA . LYS A 1 110 ? 16.626 3.089 -15.436 1.00 94.38 110 LYS A CA 1
ATOM 891 C C . LYS A 1 110 ? 16.316 2.583 -16.846 1.00 94.38 110 LYS A C 1
ATOM 893 O O . LYS A 1 110 ? 17.239 2.378 -17.621 1.00 94.38 110 LYS A O 1
ATOM 898 N N . LEU A 1 111 ? 15.038 2.408 -17.188 1.00 92.62 111 LEU A N 1
ATOM 899 C CA . LEU A 1 111 ? 14.627 1.982 -18.529 1.00 92.62 111 LEU A CA 1
ATOM 900 C C . LEU A 1 111 ? 14.982 3.012 -19.607 1.00 92.62 111 LEU A C 1
ATOM 902 O O . LEU A 1 111 ? 15.418 2.622 -20.683 1.00 92.62 111 LEU A O 1
ATOM 906 N N . GLU A 1 112 ? 14.818 4.302 -19.326 1.00 92.19 112 GLU A N 1
ATOM 907 C CA . GLU A 1 112 ? 15.195 5.387 -20.238 1.00 92.19 112 GLU A CA 1
ATOM 908 C C . GLU A 1 112 ? 16.708 5.404 -20.477 1.00 92.19 112 GLU A C 1
ATOM 910 O O . GLU A 1 112 ? 17.142 5.416 -21.626 1.00 92.19 112 GLU A O 1
ATOM 915 N N . ASN A 1 113 ? 17.510 5.298 -19.414 1.00 94.50 113 ASN A N 1
ATOM 916 C CA . ASN A 1 113 ? 18.965 5.200 -19.526 1.00 94.50 113 ASN A CA 1
ATOM 917 C C . ASN A 1 113 ? 19.404 3.944 -20.294 1.00 94.50 113 ASN A C 1
ATOM 919 O O . ASN A 1 113 ? 20.281 4.033 -21.149 1.00 94.50 113 ASN A O 1
ATOM 923 N N . ASP A 1 114 ? 18.788 2.785 -20.029 1.00 92.62 114 ASP A N 1
ATOM 924 C CA . ASP A 1 114 ? 19.053 1.548 -20.775 1.00 92.62 114 ASP A CA 1
ATOM 925 C C . ASP A 1 114 ? 18.772 1.741 -22.276 1.00 92.62 114 ASP A C 1
ATOM 927 O O . ASP A 1 114 ? 19.575 1.326 -23.108 1.00 92.62 114 ASP A O 1
ATOM 931 N N . ILE A 1 115 ? 17.653 2.386 -22.630 1.00 92.62 115 ILE A N 1
ATOM 932 C CA . ILE A 1 115 ? 17.286 2.670 -24.025 1.00 92.62 115 ILE A CA 1
ATOM 933 C C . ILE A 1 115 ? 18.320 3.590 -24.677 1.00 92.62 115 ILE A C 1
ATOM 935 O O . ILE A 1 115 ? 18.819 3.251 -25.746 1.00 92.62 115 ILE A O 1
ATOM 939 N N . VAL A 1 116 ? 18.685 4.699 -24.027 1.00 93.25 116 VAL A N 1
ATOM 940 C CA . VAL A 1 116 ? 19.679 5.654 -24.551 1.00 93.25 116 VAL A CA 1
ATOM 941 C C . VAL A 1 116 ? 21.035 4.977 -24.764 1.00 93.25 116 VAL A C 1
ATOM 943 O O . VAL A 1 116 ? 21.674 5.167 -25.800 1.00 93.25 116 VAL A O 1
ATOM 946 N N . ASN A 1 117 ? 21.465 4.142 -23.817 1.00 92.12 117 ASN A N 1
ATOM 947 C CA . ASN A 1 117 ? 22.713 3.391 -23.935 1.00 92.12 117 ASN A CA 1
ATOM 948 C C . ASN A 1 117 ? 22.676 2.405 -25.112 1.00 92.12 117 ASN A C 1
ATOM 950 O O . ASN A 1 117 ? 23.627 2.341 -25.888 1.00 92.12 117 ASN A O 1
ATOM 954 N N . LEU A 1 118 ? 21.580 1.657 -25.273 1.00 88.94 118 LEU A N 1
ATOM 955 C CA . LEU A 1 118 ? 21.410 0.705 -26.376 1.00 88.94 118 LEU A CA 1
ATOM 956 C C . LEU A 1 118 ? 21.321 1.408 -27.741 1.00 88.94 118 LEU A C 1
ATOM 958 O O . LEU A 1 118 ? 21.894 0.918 -28.711 1.00 88.94 118 LEU A O 1
ATOM 962 N N . GLU A 1 119 ? 20.664 2.567 -27.821 1.00 89.56 119 GLU A N 1
ATOM 963 C CA . GLU A 1 119 ? 20.625 3.402 -29.031 1.00 89.56 119 GLU A CA 1
ATOM 964 C C . GLU A 1 119 ? 22.014 3.924 -29.404 1.00 89.56 119 GLU A C 1
ATOM 966 O O . GLU A 1 119 ? 22.398 3.877 -30.571 1.00 89.56 119 GLU A O 1
ATOM 971 N N . SER A 1 120 ? 22.797 4.358 -28.413 1.00 89.50 120 SER A N 1
ATOM 972 C CA . SER A 1 120 ? 24.189 4.765 -28.616 1.00 89.50 120 SER A CA 1
ATOM 973 C C . SER A 1 120 ? 25.032 3.617 -29.183 1.00 89.50 120 SER A C 1
ATOM 975 O O . SER A 1 120 ? 25.703 3.785 -30.198 1.00 89.50 120 SER A O 1
ATOM 977 N N . ILE A 1 121 ? 24.929 2.416 -28.601 1.00 87.44 121 ILE A N 1
ATOM 978 C CA . ILE A 1 121 ? 25.641 1.225 -29.092 1.00 87.44 121 ILE A CA 1
ATOM 979 C C . ILE A 1 121 ? 25.237 0.898 -30.536 1.00 87.44 121 ILE A C 1
ATOM 981 O O . ILE A 1 121 ? 26.117 0.665 -31.364 1.00 87.44 121 ILE A O 1
ATOM 985 N N . MET A 1 122 ? 23.939 0.936 -30.863 1.00 83.50 122 MET A N 1
ATOM 986 C CA . MET A 1 122 ? 23.451 0.694 -32.229 1.00 83.50 122 MET A CA 1
ATOM 987 C C . MET A 1 122 ? 23.973 1.710 -33.251 1.00 83.50 122 MET A C 1
ATOM 989 O O . MET A 1 122 ? 24.251 1.335 -34.387 1.00 83.50 122 MET A O 1
ATOM 993 N N . ASN A 1 123 ? 24.133 2.978 -32.863 1.00 82.69 123 ASN A N 1
ATOM 994 C CA . ASN A 1 123 ? 24.684 4.009 -33.748 1.00 82.69 123 ASN A CA 1
ATOM 995 C C . ASN A 1 123 ? 26.170 3.778 -34.077 1.00 82.69 123 ASN A C 1
ATOM 997 O O . ASN A 1 123 ? 26.656 4.281 -35.089 1.00 82.69 123 ASN A O 1
ATOM 1001 N N . HIS A 1 124 ? 26.891 3.027 -33.238 1.00 81.00 124 HIS A N 1
ATOM 1002 C CA . HIS A 1 124 ? 28.315 2.737 -33.411 1.00 81.00 124 HIS A CA 1
ATOM 1003 C C . HIS A 1 124 ? 28.599 1.337 -33.978 1.00 81.00 124 HIS A C 1
ATOM 1005 O O . HIS A 1 124 ? 29.644 1.140 -34.596 1.00 81.00 124 HIS A O 1
ATOM 1011 N N . SER A 1 125 ? 27.703 0.365 -33.782 1.00 77.19 125 SER A N 1
ATOM 1012 C CA . SER A 1 125 ? 27.858 -1.013 -34.257 1.00 77.19 125 SER A CA 1
ATOM 1013 C C . SER A 1 125 ? 26.500 -1.669 -34.519 1.00 77.19 125 SER A C 1
ATOM 1015 O O . SER A 1 125 ? 25.644 -1.724 -33.633 1.00 77.19 125 SER A O 1
ATOM 1017 N N . LEU A 1 126 ? 26.306 -2.203 -35.730 1.00 75.94 126 LEU A N 1
ATOM 1018 C CA . LEU A 1 126 ? 25.109 -2.967 -36.085 1.00 75.94 126 LEU A CA 1
ATOM 1019 C C . LEU A 1 126 ? 25.193 -4.366 -35.463 1.00 75.94 126 LEU A C 1
ATOM 1021 O O . LEU A 1 126 ? 25.934 -5.225 -35.939 1.00 75.94 126 LEU A O 1
ATOM 1025 N N . ASN A 1 127 ? 24.433 -4.578 -34.389 1.00 82.88 127 ASN A N 1
ATOM 1026 C CA . ASN A 1 127 ? 24.312 -5.862 -33.706 1.00 82.88 127 ASN A CA 1
ATOM 1027 C C . ASN A 1 127 ? 22.828 -6.227 -33.520 1.00 82.88 127 ASN A C 1
ATOM 1029 O O . ASN A 1 127 ? 22.086 -5.528 -32.823 1.00 82.88 127 ASN A O 1
ATOM 1033 N N . ASP A 1 128 ? 22.414 -7.347 -34.116 1.00 83.38 128 ASP A N 1
ATOM 1034 C CA . ASP A 1 128 ? 21.036 -7.854 -34.085 1.00 83.38 128 ASP A CA 1
ATOM 1035 C C . ASP A 1 128 ? 20.539 -8.165 -32.661 1.00 83.38 128 ASP A C 1
ATOM 1037 O O . ASP A 1 128 ? 19.358 -7.988 -32.348 1.00 83.38 128 ASP A O 1
ATOM 1041 N N . GLU A 1 129 ? 21.435 -8.579 -31.761 1.00 85.50 129 GLU A N 1
ATOM 1042 C CA . GLU A 1 129 ? 21.105 -8.882 -30.365 1.00 85.50 129 GLU A CA 1
ATOM 1043 C C . GLU A 1 129 ? 20.784 -7.604 -29.573 1.00 85.50 129 GLU A C 1
ATOM 1045 O O . GLU A 1 129 ? 19.813 -7.548 -28.809 1.00 85.50 129 GLU A O 1
ATOM 1050 N N . VAL A 1 130 ? 21.538 -6.531 -29.834 1.00 81.75 130 VAL A N 1
ATOM 1051 C CA . VAL A 1 130 ? 21.291 -5.196 -29.267 1.00 81.75 130 VAL A CA 1
ATOM 1052 C C . VAL A 1 130 ? 19.977 -4.628 -29.805 1.00 81.75 130 VAL A C 1
ATOM 1054 O O . VAL A 1 130 ? 19.183 -4.088 -29.032 1.00 81.75 130 VAL A O 1
ATOM 1057 N N . GLN A 1 131 ? 19.692 -4.814 -31.099 1.00 85.81 131 GLN A N 1
ATOM 1058 C CA . GLN A 1 131 ? 18.441 -4.374 -31.720 1.00 85.81 131 GLN A CA 1
ATOM 1059 C C . GLN A 1 131 ? 17.215 -5.058 -31.103 1.00 85.81 131 GLN A C 1
ATOM 1061 O O . GLN A 1 131 ? 16.210 -4.401 -30.809 1.00 85.81 131 GLN A O 1
ATOM 1066 N N . LYS A 1 132 ? 17.295 -6.371 -30.861 1.00 87.75 132 LYS A N 1
ATOM 1067 C CA . LYS A 1 132 ? 16.221 -7.123 -30.204 1.00 87.75 132 LYS A CA 1
ATOM 1068 C C . LYS A 1 132 ? 15.980 -6.631 -28.773 1.00 87.75 132 LYS A C 1
ATOM 1070 O O . LYS A 1 132 ? 14.838 -6.345 -28.413 1.00 87.75 132 LYS A O 1
ATOM 1075 N N . SER A 1 133 ? 17.046 -6.457 -27.990 1.00 87.19 133 SER A N 1
ATOM 1076 C CA . SER A 1 133 ? 16.972 -5.926 -26.619 1.00 87.19 133 SER A CA 1
ATOM 1077 C C . SER A 1 133 ? 16.372 -4.513 -26.576 1.00 87.19 133 SER A C 1
ATOM 1079 O O . SER A 1 133 ? 15.498 -4.217 -25.755 1.00 87.19 133 SER A O 1
ATOM 1081 N N . LEU A 1 134 ? 16.760 -3.647 -27.517 1.00 88.00 134 LEU A N 1
ATOM 1082 C CA . LEU A 1 134 ? 16.210 -2.299 -27.641 1.00 88.00 134 LEU A CA 1
ATOM 1083 C C . LEU A 1 134 ? 14.703 -2.322 -27.933 1.00 88.00 134 LEU A C 1
ATOM 1085 O O . LEU A 1 134 ? 13.940 -1.579 -27.309 1.00 88.00 134 LEU A O 1
ATOM 1089 N N . PHE A 1 135 ? 14.260 -3.182 -28.853 1.00 89.00 135 PHE A N 1
ATOM 1090 C CA . PHE A 1 135 ? 12.842 -3.336 -29.176 1.00 89.00 135 PHE A CA 1
ATOM 1091 C C . PHE A 1 135 ? 12.026 -3.792 -27.957 1.00 89.00 135 PHE A C 1
ATOM 1093 O O . PHE A 1 135 ? 10.973 -3.221 -27.661 1.00 89.00 135 PHE A O 1
ATOM 1100 N N . GLU A 1 136 ? 12.532 -4.770 -27.202 1.00 91.44 136 GLU A N 1
ATOM 1101 C CA . GLU A 1 136 ? 11.894 -5.254 -25.974 1.00 91.44 136 GLU A CA 1
ATOM 1102 C C . GLU A 1 136 ? 11.768 -4.146 -24.918 1.00 91.44 136 GLU A C 1
ATOM 1104 O O . GLU A 1 136 ? 10.686 -3.937 -24.357 1.00 91.44 136 GLU A O 1
ATOM 1109 N N . LYS A 1 137 ? 12.842 -3.380 -24.691 1.00 90.94 137 LYS A N 1
ATOM 1110 C CA . LYS A 1 137 ? 12.865 -2.262 -23.734 1.00 90.94 137 LYS A CA 1
ATOM 1111 C C . LYS A 1 137 ? 11.919 -1.131 -24.144 1.00 90.94 137 LYS A C 1
ATOM 1113 O O . LYS A 1 137 ? 11.181 -0.623 -23.296 1.00 90.94 137 LYS A O 1
ATOM 1118 N N . LYS A 1 138 ? 11.860 -0.781 -25.434 1.00 89.19 138 LYS A N 1
ATOM 1119 C CA . LYS A 1 138 ? 10.905 0.209 -25.968 1.00 89.19 138 LYS A CA 1
ATOM 1120 C C . LYS A 1 138 ? 9.453 -0.245 -25.814 1.00 89.19 138 LYS A C 1
ATOM 1122 O O . LYS A 1 138 ? 8.613 0.543 -25.380 1.00 89.19 138 LYS A O 1
ATOM 1127 N N . ASN A 1 139 ? 9.156 -1.513 -26.096 1.00 90.62 139 ASN A N 1
ATOM 1128 C CA . ASN A 1 139 ? 7.814 -2.075 -25.920 1.00 90.62 139 ASN A CA 1
ATOM 1129 C C . ASN A 1 139 ? 7.397 -2.093 -24.436 1.00 90.62 139 ASN A C 1
ATOM 1131 O O . ASN A 1 139 ? 6.262 -1.759 -24.088 1.00 90.62 139 ASN A O 1
ATOM 1135 N N . LEU A 1 140 ? 8.327 -2.422 -23.536 1.00 89.19 140 LEU A N 1
ATOM 1136 C CA . LEU A 1 140 ? 8.089 -2.348 -22.096 1.00 89.19 140 LEU A CA 1
ATOM 1137 C C . LEU A 1 140 ? 7.798 -0.909 -21.641 1.00 89.19 140 LEU A C 1
ATOM 1139 O O . LEU A 1 140 ? 6.846 -0.694 -20.890 1.00 89.19 140 LEU A O 1
ATOM 1143 N N . ASN A 1 141 ? 8.561 0.072 -22.132 1.00 89.00 141 ASN A N 1
ATOM 1144 C CA . ASN A 1 141 ? 8.331 1.485 -21.833 1.00 89.00 141 ASN A CA 1
ATOM 1145 C C . ASN A 1 141 ? 6.943 1.952 -22.314 1.00 89.00 141 ASN A C 1
ATOM 1147 O O . ASN A 1 141 ? 6.188 2.545 -21.544 1.00 89.00 141 ASN A O 1
ATOM 1151 N N . TRP A 1 142 ? 6.548 1.592 -23.542 1.00 85.12 142 TRP A N 1
ATOM 1152 C CA . TRP A 1 142 ? 5.208 1.873 -24.075 1.00 85.12 142 TRP A CA 1
ATOM 1153 C C . TRP A 1 142 ? 4.090 1.346 -23.161 1.00 85.12 142 TRP A C 1
ATOM 1155 O O . TRP A 1 142 ? 3.189 2.100 -22.791 1.00 85.12 142 TRP A O 1
ATOM 1165 N N . LYS A 1 143 ? 4.181 0.085 -22.715 1.00 86.75 143 LYS A N 1
ATOM 1166 C CA . LYS A 1 143 ? 3.193 -0.515 -21.796 1.00 86.75 143 LYS A CA 1
ATOM 1167 C C . LYS A 1 143 ? 3.089 0.237 -20.465 1.00 86.75 143 LYS A C 1
ATOM 1169 O O . LYS A 1 143 ? 2.007 0.306 -19.881 1.00 86.75 143 LYS A O 1
ATOM 1174 N N . ILE A 1 144 ? 4.196 0.782 -19.959 1.00 84.06 144 ILE A N 1
ATOM 1175 C CA . ILE A 1 144 ? 4.216 1.576 -18.721 1.00 84.06 144 ILE A CA 1
ATOM 1176 C C . ILE A 1 144 ? 3.554 2.941 -18.944 1.00 84.06 144 ILE A C 1
ATOM 1178 O O . ILE A 1 144 ? 2.732 3.364 -18.127 1.00 84.06 144 ILE A O 1
ATOM 1182 N N . VAL A 1 145 ? 3.875 3.619 -20.049 1.00 81.44 145 VAL A N 1
ATOM 1183 C CA . VAL A 1 145 ? 3.282 4.915 -20.415 1.00 81.44 145 VAL A CA 1
ATOM 1184 C C . VAL A 1 145 ? 1.771 4.795 -20.611 1.00 81.44 145 VAL A C 1
ATOM 1186 O O . VAL A 1 145 ? 1.021 5.630 -20.104 1.00 81.44 145 VAL A O 1
ATOM 1189 N N . ASP A 1 146 ? 1.313 3.739 -21.276 1.00 78.25 146 ASP A N 1
ATOM 1190 C CA . ASP A 1 146 ? -0.110 3.496 -21.513 1.00 78.25 146 ASP A CA 1
ATOM 1191 C C . ASP A 1 146 ? -0.877 3.253 -20.199 1.00 78.25 146 ASP A C 1
ATOM 1193 O O . ASP A 1 146 ? -1.870 3.925 -19.904 1.00 78.25 146 ASP A O 1
ATOM 1197 N N . LYS A 1 147 ? -0.328 2.414 -19.305 1.00 75.31 147 LYS A N 1
ATOM 1198 C CA . LYS A 1 147 ? -0.869 2.227 -17.945 1.00 75.31 147 LYS A CA 1
ATOM 1199 C C . LYS A 1 147 ? -0.962 3.539 -17.157 1.00 75.31 147 LYS A C 1
ATOM 1201 O O . LYS A 1 147 ? -1.916 3.727 -16.401 1.00 75.31 147 LYS A O 1
ATOM 1206 N N . ARG A 1 148 ? 0.002 4.455 -17.314 1.00 70.50 148 ARG A N 1
ATOM 1207 C CA . ARG A 1 148 ? -0.025 5.779 -16.660 1.00 70.50 148 ARG A CA 1
ATOM 1208 C C . ARG A 1 148 ? -1.108 6.686 -17.226 1.00 70.50 148 ARG A C 1
ATOM 1210 O O . ARG A 1 148 ? -1.815 7.313 -16.441 1.00 70.50 148 ARG A O 1
ATOM 1217 N N . LYS A 1 149 ? -1.265 6.733 -18.552 1.00 63.50 149 LYS A N 1
ATOM 1218 C CA . LYS A 1 149 ? -2.331 7.507 -19.208 1.00 63.50 149 LYS A CA 1
ATOM 1219 C C . LYS A 1 149 ? -3.712 7.026 -18.777 1.00 63.50 149 LYS A C 1
ATOM 1221 O O . LYS A 1 149 ? -4.551 7.844 -18.407 1.00 63.50 149 LYS A O 1
ATOM 1226 N N . PHE A 1 150 ? -3.913 5.710 -18.725 1.00 57.91 150 PHE A N 1
ATOM 1227 C CA . PHE A 1 150 ? -5.153 5.124 -18.222 1.00 57.91 150 PHE A CA 1
ATOM 1228 C C . PHE A 1 150 ? -5.416 5.523 -16.760 1.00 57.91 150 PHE A C 1
ATOM 1230 O O . PHE A 1 150 ? -6.509 5.966 -16.415 1.00 57.91 150 PHE A O 1
ATOM 1237 N N . LYS A 1 151 ? -4.389 5.452 -15.900 1.00 57.28 151 LYS A N 1
ATOM 1238 C CA . LYS A 1 151 ? -4.493 5.847 -14.486 1.00 57.28 151 LYS A CA 1
ATOM 1239 C C . LYS A 1 151 ? -4.818 7.337 -14.311 1.00 57.28 151 LYS A C 1
ATOM 1241 O O . LYS A 1 151 ? -5.617 7.657 -13.437 1.00 57.28 151 LYS A O 1
ATOM 1246 N N . ALA A 1 152 ? -4.247 8.219 -15.138 1.00 55.81 152 ALA A N 1
ATOM 1247 C CA . ALA A 1 152 ? -4.551 9.653 -15.148 1.00 55.81 152 ALA A CA 1
ATOM 1248 C C . ALA A 1 152 ? -6.008 9.930 -15.564 1.00 55.81 152 ALA A C 1
ATOM 1250 O O . ALA A 1 152 ? -6.720 10.617 -14.841 1.00 55.81 152 ALA A O 1
ATOM 1251 N N . CYS A 1 153 ? -6.500 9.293 -16.634 1.00 45.91 153 CYS A N 1
ATOM 1252 C CA . CYS A 1 153 ? -7.909 9.389 -17.044 1.00 45.91 153 CYS A CA 1
ATOM 1253 C C . CYS A 1 153 ? -8.889 8.949 -15.943 1.00 45.91 153 CYS A C 1
ATOM 1255 O O . CYS A 1 153 ? -9.947 9.550 -15.777 1.00 45.91 153 CYS A O 1
ATOM 1257 N N . CYS A 1 154 ? -8.548 7.922 -15.160 1.00 45.00 154 CYS A N 1
ATOM 1258 C CA . CYS A 1 154 ? -9.386 7.480 -14.042 1.00 45.00 154 CYS A CA 1
ATOM 1259 C C . CYS A 1 154 ? -9.296 8.380 -12.793 1.00 45.00 154 CYS A C 1
ATOM 1261 O O . CYS A 1 154 ? -10.155 8.272 -11.919 1.00 45.00 154 CYS A O 1
ATOM 1263 N N . LEU A 1 155 ? -8.273 9.234 -12.682 1.00 46.16 155 LEU A N 1
ATOM 1264 C CA . LEU A 1 155 ? -8.121 10.225 -11.605 1.00 46.16 155 LEU A CA 1
ATOM 1265 C C . LEU A 1 155 ? -8.834 11.558 -11.930 1.00 46.16 155 LEU A C 1
ATOM 1267 O O . LEU A 1 155 ? -9.149 12.315 -11.011 1.00 46.16 155 LEU A O 1
ATOM 1271 N N . ASP A 1 156 ? -9.161 11.802 -13.203 1.00 36.50 156 ASP A N 1
ATOM 1272 C CA . ASP A 1 156 ? -9.710 13.062 -13.730 1.00 36.50 156 ASP A CA 1
ATOM 1273 C C . ASP A 1 156 ? -11.251 13.247 -13.806 1.00 36.50 156 ASP A C 1
ATOM 1275 O O . ASP A 1 156 ? -11.710 14.088 -14.579 1.00 36.50 156 ASP A O 1
ATOM 1279 N N . PRO A 1 157 ? -12.100 12.608 -12.972 1.00 42.12 157 PRO A N 1
ATOM 1280 C CA . PRO A 1 157 ? -13.452 13.137 -12.737 1.00 42.12 157 PRO A CA 1
ATOM 1281 C C . PRO A 1 157 ? -13.582 13.980 -11.459 1.00 42.12 157 PRO A C 1
ATOM 1283 O O . PRO A 1 157 ? -14.648 14.543 -11.225 1.00 42.12 157 PRO A O 1
ATOM 1286 N N . VAL A 1 158 ? -12.556 14.030 -10.596 1.00 43.56 158 VAL A N 1
ATOM 1287 C CA . VAL A 1 158 ? -12.680 14.620 -9.242 1.00 43.56 158 VAL A CA 1
ATOM 1288 C C . VAL A 1 158 ? -11.948 15.963 -9.098 1.00 43.56 158 VAL A C 1
ATOM 1290 O O . VAL A 1 158 ? -12.321 16.769 -8.251 1.00 43.56 158 VAL A O 1
ATOM 1293 N N . LEU A 1 159 ? -10.935 16.237 -9.930 1.00 38.72 159 LEU A N 1
ATOM 1294 C CA . LEU A 1 159 ? -10.119 17.463 -9.855 1.00 38.72 159 LEU A CA 1
ATOM 1295 C C . LEU A 1 159 ? -10.561 18.582 -10.809 1.00 38.72 159 LEU A C 1
ATOM 1297 O O . LEU A 1 159 ? -10.201 19.741 -10.604 1.00 38.72 159 LEU A O 1
ATOM 1301 N N . THR A 1 160 ? -11.388 18.283 -11.807 1.00 34.06 160 THR A N 1
ATOM 1302 C CA . THR A 1 160 ? -12.109 19.303 -12.571 1.00 34.06 160 THR A CA 1
ATOM 1303 C C . THR A 1 160 ? -13.415 19.596 -11.845 1.00 34.06 160 THR A C 1
ATOM 1305 O O . THR A 1 160 ? -14.231 18.706 -11.629 1.00 34.06 160 THR A O 1
ATOM 1308 N N . GLY A 1 161 ? -13.615 20.852 -11.439 1.00 33.72 161 GLY A N 1
ATOM 1309 C CA . GLY A 1 161 ? -14.814 21.356 -10.761 1.00 33.72 161 GLY A CA 1
ATOM 1310 C C . GLY A 1 161 ? -16.087 21.329 -11.617 1.00 33.72 161 GLY A C 1
ATOM 1311 O O . GLY A 1 161 ? -16.823 22.311 -11.670 1.00 33.72 161 GLY A O 1
ATOM 1312 N N . LEU A 1 162 ? -16.374 20.211 -12.278 1.00 29.20 162 LEU A N 1
ATOM 1313 C CA . LEU A 1 162 ? -17.661 19.906 -12.874 1.00 29.20 162 LEU A CA 1
ATOM 1314 C C . LEU A 1 162 ? -18.572 19.393 -11.769 1.00 29.20 162 LEU A C 1
ATOM 1316 O O . LEU A 1 162 ? -18.619 18.215 -11.421 1.00 29.20 162 LEU A O 1
ATOM 1320 N N . ARG A 1 163 ? -19.304 20.352 -11.209 1.00 34.47 163 ARG A N 1
ATOM 1321 C CA . ARG A 1 163 ? -20.434 20.173 -10.307 1.00 34.47 163 ARG A CA 1
ATOM 1322 C C . ARG A 1 163 ? -21.509 19.329 -11.000 1.00 34.47 163 ARG A C 1
ATOM 1324 O O . ARG A 1 163 ? 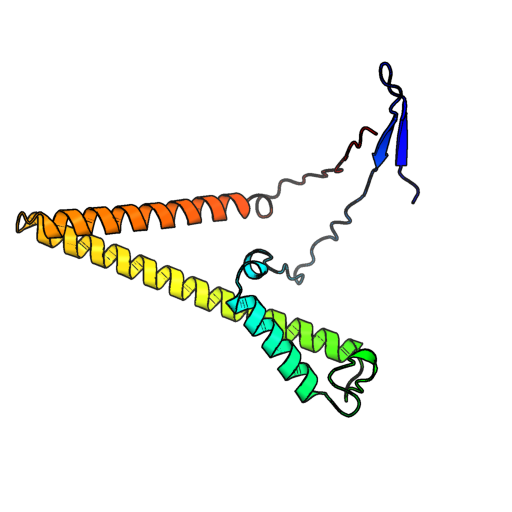-22.486 19.852 -11.520 1.00 34.47 163 ARG A O 1
ATOM 1331 N N . MET A 1 164 ? -21.329 18.015 -11.017 1.00 28.45 164 MET A N 1
ATOM 1332 C CA . MET A 1 164 ? -22.365 17.082 -11.422 1.00 28.45 164 MET A CA 1
ATOM 1333 C C . MET A 1 164 ? -23.176 16.707 -10.192 1.00 28.45 164 MET A C 1
ATOM 1335 O O . MET A 1 164 ? -22.817 15.815 -9.427 1.00 28.45 164 MET A O 1
ATOM 1339 N N . VAL A 1 165 ? -24.307 17.394 -10.022 1.00 33.50 165 VAL A N 1
ATOM 1340 C CA . VAL A 1 165 ? -25.436 16.857 -9.261 1.00 33.50 165 VAL A CA 1
ATOM 1341 C C . VAL A 1 165 ? -25.959 15.671 -10.067 1.00 33.50 165 VAL A C 1
ATOM 1343 O O . VAL A 1 165 ? -26.884 15.792 -10.862 1.00 33.50 165 VAL A O 1
ATOM 1346 N N . LYS A 1 166 ? -25.292 14.526 -9.950 1.00 37.09 166 LYS A N 1
ATOM 1347 C CA . LYS A 1 166 ? -25.779 13.278 -10.522 1.00 37.09 166 LYS A CA 1
ATOM 1348 C C . LYS A 1 166 ? -26.642 12.609 -9.471 1.00 37.09 166 LYS A C 1
ATOM 1350 O O . LYS A 1 166 ? -26.159 11.849 -8.638 1.00 37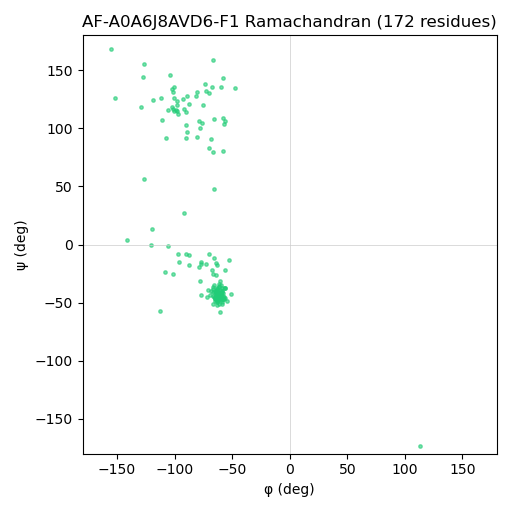.09 166 LYS A O 1
ATOM 1355 N N . SER A 1 167 ? -27.935 12.907 -9.522 1.00 35.53 167 SER A N 1
ATOM 1356 C CA . SER A 1 167 ? -28.949 11.963 -9.072 1.00 35.53 167 SER A CA 1
ATOM 1357 C C . SER A 1 167 ? -28.737 10.682 -9.877 1.00 35.53 167 SER A C 1
ATOM 1359 O O . SER A 1 167 ? -28.967 10.656 -11.084 1.00 35.53 167 SER A O 1
ATOM 1361 N N . VAL A 1 168 ? -28.194 9.647 -9.243 1.00 43.56 168 VAL A N 1
ATOM 1362 C CA . VAL A 1 168 ? -28.029 8.344 -9.886 1.00 43.56 168 VAL A CA 1
ATOM 1363 C C . VAL A 1 168 ? -29.390 7.661 -9.840 1.00 43.56 168 VAL A C 1
ATOM 1365 O O . VAL A 1 168 ? -29.841 7.246 -8.776 1.00 43.56 168 VAL A O 1
ATOM 1368 N N . GLN A 1 169 ? -30.060 7.600 -10.988 1.00 38.28 169 GLN A N 1
ATOM 1369 C CA . GLN A 1 169 ? -31.268 6.806 -11.173 1.00 38.28 169 GLN A CA 1
ATOM 1370 C C . GLN A 1 169 ? -30.840 5.420 -11.645 1.00 38.28 169 GLN A C 1
ATOM 1372 O O . GLN A 1 169 ? -30.272 5.277 -12.726 1.00 38.28 169 GLN A O 1
ATOM 1377 N N . ILE A 1 170 ? -31.075 4.407 -10.817 1.00 46.72 170 ILE A N 1
ATOM 1378 C CA . ILE A 1 170 ? -30.906 3.007 -11.208 1.00 46.72 170 ILE A CA 1
ATOM 1379 C C . ILE A 1 170 ? -32.306 2.465 -11.471 1.00 46.72 170 ILE A C 1
ATOM 1381 O O . ILE A 1 170 ? -33.145 2.477 -10.571 1.00 46.72 170 ILE A O 1
ATOM 1385 N N . ILE A 1 171 ? -32.556 2.039 -12.708 1.00 42.62 171 ILE A N 1
ATOM 1386 C CA . ILE A 1 171 ? -33.818 1.423 -13.116 1.00 42.62 171 ILE A CA 1
ATOM 1387 C C . ILE A 1 171 ? -33.608 -0.086 -13.071 1.00 42.62 171 ILE A C 1
ATOM 1389 O O . ILE A 1 171 ? -32.842 -0.629 -13.864 1.00 42.62 171 ILE A O 1
ATOM 1393 N N . PHE A 1 172 ? -34.287 -0.752 -12.142 1.00 45.06 172 PHE A N 1
ATOM 1394 C CA . PHE A 1 172 ? -34.458 -2.198 -12.201 1.00 45.06 172 PHE A CA 1
ATOM 1395 C C . PHE A 1 172 ? -35.767 -2.490 -12.928 1.00 45.06 172 PHE A C 1
ATOM 1397 O O . PHE A 1 172 ? -36.818 -1.963 -12.556 1.00 45.06 172 PHE A O 1
ATOM 1404 N N . VAL A 1 173 ? -35.678 -3.301 -13.979 1.00 41.94 173 VAL A N 1
ATOM 1405 C CA . VAL A 1 173 ? -36.832 -3.881 -14.668 1.00 41.94 173 VAL A CA 1
ATOM 1406 C C . VAL A 1 173 ? -36.945 -5.307 -14.139 1.00 41.94 173 VAL A C 1
ATOM 1408 O O . VAL A 1 173 ? -35.999 -6.076 -14.309 1.00 41.94 173 VAL A O 1
ATOM 1411 N N . TYR A 1 174 ? -38.035 -5.603 -13.431 1.00 46.03 174 TYR A N 1
ATOM 1412 C CA . TYR A 1 174 ? -38.305 -6.905 -12.820 1.00 46.03 174 TYR A CA 1
AT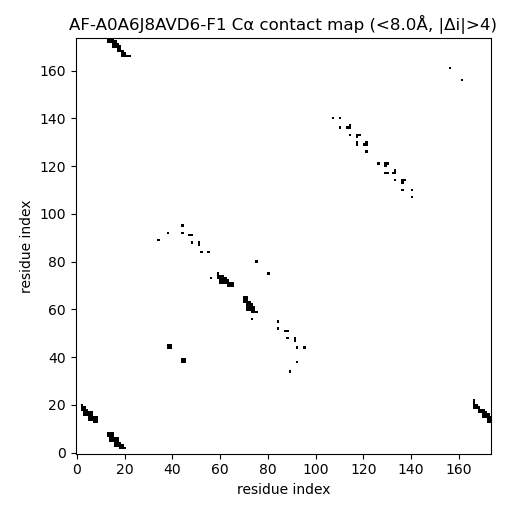OM 1413 C C . TYR A 1 174 ? -39.524 -7.544 -13.400 1.00 46.03 174 TYR A C 1
ATOM 1415 O O . TYR A 1 174 ? -40.585 -6.882 -13.306 1.00 46.03 174 TYR A O 1
#

pLDDT: mean 77.73, std 18.41, range [28.45, 96.62]

Secondary structure (DSSP, 8-state):
---EEEE--SSSSPPEEEEE---------TTPPPP-GGGGG-HHHHHHHHHHHHHHHHHHEEES-SSSTTSPEESS-HHHHHHHHHHHHHHHHHHHHHHHHHHHHHHHHHHHHHHHHHHHHHHH---HHHHHHHHHHHHHHHHHHHHHHHHHHHHTTSSS--------EEEEE-

Radius of gyration: 26.24 Å; Cα contacts (8 Å, |Δi|>4): 104; chains: 1; bounding box: 75×37×64 Å